Protein AF-A0A933D0D6-F1 (afdb_monomer)

Radius of gyration: 18.0 Å; Cα contacts (8 Å, |Δi|>4): 86; chains: 1; bounding box: 40×34×50 Å

Sequence (127 aa):
MVDFHAVIEVPKGSKYPRFAHLADIESFTKPERERRLVSMFRTFRLVGSPYILPPGTPKARVEILAEAMRKTFKDPAFLKDFKKIAGADPSPLMPEEQEKAVRELPRDPEVIELFKKLSDAGPLPPR

Solvent-accessible surface area (backbone atoms only — not comparable to full-atom values): 8039 Å² total; per-residue (Å²): 138,86,87,83,76,59,42,80,39,63,56,80,86,48,65,56,81,96,53,58,88,45,48,48,58,65,78,77,45,81,56,70,60,49,44,51,38,48,51,40,54,37,47,53,63,56,58,60,84,73,90,81,78,67,90,87,63,55,66,74,61,53,49,54,54,46,49,50,52,56,49,50,80,66,33,68,68,50,52,53,52,44,30,72,74,71,72,44,80,88,83,80,73,52,64,70,58,45,50,49,54,64,70,68,47,78,82,50,66,70,43,52,53,52,49,50,47,69,72,44,96,60,80,74,77,90,131

Mean predicted aligned error: 4.48 Å

Foldseek 3Di:
DDDDAADAAQVPVNDDPVCNVHHHPLVVDDDPLSNLLSLQVSLCVNQPDDDDDDPPDDPVVVVVVLVVVVVLLVDPVNQVVCCVVVVDGDDHQRPVSNVVSVVPRDPDPVSVVLNVQVVDPDDHDDD

Structure (mmCIF, N/CA/C/O backbone):
data_AF-A0A933D0D6-F1
#
_entry.id   AF-A0A933D0D6-F1
#
loop_
_atom_site.group_PDB
_atom_site.id
_atom_site.type_symbol
_atom_site.label_atom_id
_atom_site.label_alt_id
_atom_site.label_comp_id
_atom_site.label_asym_id
_atom_site.label_entity_id
_atom_site.label_seq_id
_atom_site.pdbx_PDB_ins_code
_atom_site.Cartn_x
_atom_site.Cartn_y
_atom_site.Cartn_z
_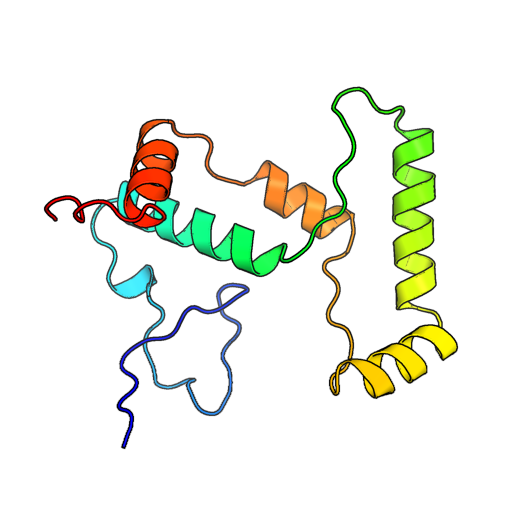atom_site.occupancy
_atom_site.B_iso_or_equiv
_atom_site.auth_seq_id
_atom_site.auth_comp_id
_atom_site.auth_asym_id
_atom_site.auth_atom_id
_atom_site.pdbx_PDB_model_num
ATOM 1 N N . MET A 1 1 ? -6.463 -11.710 -29.998 1.00 73.81 1 MET A N 1
ATOM 2 C CA . MET A 1 1 ? -5.631 -12.394 -28.985 1.00 73.81 1 MET A CA 1
ATOM 3 C C . MET A 1 1 ? -4.856 -11.306 -28.258 1.00 73.81 1 MET A C 1
ATOM 5 O O . MET A 1 1 ? -4.519 -10.335 -28.920 1.00 73.81 1 MET A O 1
ATOM 9 N N . VAL A 1 2 ? -4.697 -11.379 -26.935 1.00 88.88 2 VAL A N 1
ATOM 10 C CA . VAL A 1 2 ? -3.965 -10.357 -26.162 1.00 88.88 2 VAL A CA 1
ATOM 11 C C . VAL A 1 2 ? -2.654 -10.974 -25.697 1.00 88.88 2 VAL A C 1
ATOM 13 O O . VAL A 1 2 ? -2.689 -12.014 -25.039 1.00 88.88 2 VAL A O 1
ATOM 16 N N . ASP A 1 3 ? -1.539 -10.330 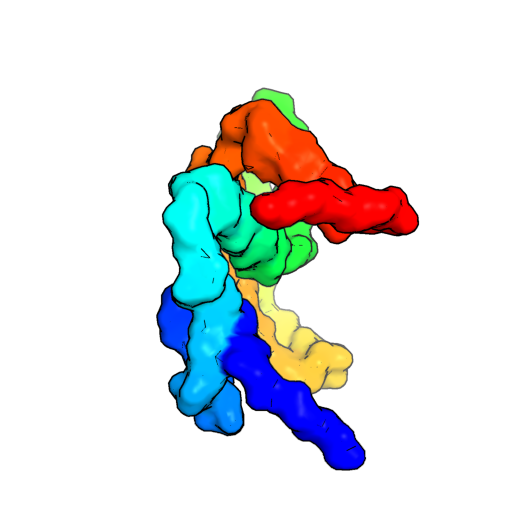-26.029 1.00 91.88 3 ASP A N 1
ATOM 17 C CA . ASP A 1 3 ? -0.198 -10.743 -25.622 1.00 91.88 3 ASP A CA 1
ATOM 18 C C . ASP A 1 3 ? 0.234 -9.962 -24.376 1.00 91.88 3 ASP A C 1
ATOM 20 O O . ASP A 1 3 ? 0.275 -8.730 -24.366 1.00 91.88 3 ASP A O 1
ATOM 24 N N . PHE A 1 4 ? 0.524 -10.685 -23.294 1.00 93.56 4 PHE A N 1
ATOM 25 C CA . PHE A 1 4 ? 0.999 -10.103 -22.041 1.00 93.56 4 PHE A CA 1
ATOM 26 C C . PHE A 1 4 ? 2.521 -10.237 -21.958 1.00 93.56 4 PHE A C 1
ATOM 28 O O . PHE A 1 4 ? 3.051 -11.334 -22.105 1.00 93.56 4 PHE A O 1
ATOM 35 N N . HIS A 1 5 ? 3.222 -9.133 -21.688 1.00 93.88 5 HIS A N 1
ATOM 36 C CA . HIS A 1 5 ? 4.694 -9.101 -21.659 1.00 93.88 5 HIS A CA 1
ATOM 37 C C . HIS A 1 5 ? 5.286 -8.865 -20.263 1.00 93.88 5 HIS A C 1
ATOM 39 O O . HIS A 1 5 ? 6.445 -9.196 -20.020 1.00 93.88 5 HIS A O 1
ATOM 45 N N . ALA A 1 6 ? 4.508 -8.295 -19.345 1.00 95.19 6 ALA A N 1
ATOM 46 C CA . ALA A 1 6 ? 4.942 -7.974 -17.992 1.00 95.19 6 ALA A CA 1
ATOM 47 C C . ALA A 1 6 ? 3.744 -7.930 -17.039 1.00 95.19 6 ALA A C 1
ATOM 49 O O . ALA A 1 6 ? 2.594 -7.800 -17.468 1.00 95.19 6 ALA A O 1
ATOM 50 N N . VAL A 1 7 ? 4.030 -8.004 -15.744 1.00 95.31 7 VAL A N 1
ATOM 51 C CA . VAL A 1 7 ? 3.062 -7.836 -14.656 1.00 95.31 7 VAL A CA 1
ATOM 52 C C . VAL A 1 7 ? 3.608 -6.880 -13.612 1.00 95.31 7 VAL A C 1
ATOM 54 O O . VAL A 1 7 ? 4.807 -6.643 -13.545 1.00 95.31 7 VAL A O 1
ATOM 57 N N . ILE A 1 8 ? 2.737 -6.343 -12.768 1.00 94.75 8 ILE A N 1
ATOM 58 C CA . ILE A 1 8 ? 3.161 -5.765 -11.497 1.00 94.75 8 ILE A CA 1
ATOM 59 C C . ILE A 1 8 ? 2.706 -6.685 -10.373 1.00 94.75 8 ILE A C 1
ATOM 61 O O . ILE A 1 8 ? 1.522 -6.996 -10.254 1.00 94.75 8 ILE A O 1
ATOM 65 N N . GLU A 1 9 ? 3.648 -7.121 -9.551 1.00 94.50 9 GLU A N 1
ATOM 66 C CA . GLU A 1 9 ? 3.366 -7.924 -8.369 1.00 94.50 9 GLU A CA 1
ATOM 67 C C . GLU A 1 9 ? 2.961 -6.993 -7.222 1.00 94.50 9 GLU A C 1
ATOM 69 O O . GLU A 1 9 ? 3.717 -6.096 -6.831 1.00 94.50 9 GLU A O 1
ATOM 74 N N . VAL A 1 10 ? 1.751 -7.180 -6.690 1.00 92.62 10 VAL A N 1
ATOM 75 C CA . VAL A 1 10 ? 1.206 -6.379 -5.586 1.00 92.62 10 VAL A CA 1
ATOM 76 C C . VAL A 1 10 ? 0.656 -7.330 -4.512 1.00 92.62 10 VAL A C 1
ATOM 78 O O . VAL A 1 10 ? -0.388 -7.942 -4.738 1.00 92.62 10 VAL A O 1
ATOM 81 N N . PRO A 1 11 ? 1.319 -7.482 -3.348 1.00 90.88 11 PRO A N 1
ATOM 82 C CA . PRO A 1 11 ? 2.647 -6.958 -3.001 1.00 90.88 11 PRO A CA 1
ATOM 83 C C . PRO A 1 11 ? 3.771 -7.586 -3.848 1.00 90.88 11 PRO A C 1
ATOM 85 O O . PRO A 1 11 ? 3.557 -8.573 -4.549 1.00 90.88 11 PRO A O 1
ATOM 88 N N . LYS A 1 12 ? 4.988 -7.030 -3.772 1.00 91.56 12 LYS A N 1
ATOM 89 C CA . LYS A 1 12 ? 6.161 -7.573 -4.482 1.00 91.56 12 LYS A CA 1
ATOM 90 C C . LYS A 1 12 ? 6.366 -9.049 -4.108 1.00 91.56 12 LYS A C 1
ATOM 92 O O . LYS A 1 12 ? 6.320 -9.384 -2.927 1.00 91.56 12 LYS A O 1
ATOM 97 N N . GLY A 1 13 ? 6.586 -9.916 -5.092 1.00 91.06 13 GLY A N 1
ATOM 98 C CA . GLY A 1 13 ? 6.669 -11.370 -4.926 1.00 91.06 13 GLY A CA 1
ATOM 99 C C . GLY A 1 13 ? 5.325 -12.102 -5.018 1.00 91.06 13 GLY A C 1
ATOM 100 O O . GLY A 1 13 ? 5.312 -13.325 -5.165 1.00 91.06 13 GLY A O 1
ATOM 101 N N . SER A 1 14 ? 4.193 -11.391 -4.969 1.00 90.81 14 SER A N 1
ATOM 102 C CA . SER A 1 14 ? 2.860 -11.983 -5.117 1.00 90.81 14 SER A CA 1
ATOM 103 C C . SER A 1 14 ? 2.555 -12.252 -6.590 1.00 90.81 14 SER A C 1
ATOM 105 O O . SER A 1 14 ? 2.079 -11.383 -7.325 1.00 90.81 14 SER A O 1
ATOM 107 N N . LYS A 1 15 ? 2.865 -13.473 -7.036 1.00 90.81 15 LYS A N 1
ATOM 108 C CA . LYS A 1 15 ? 2.658 -13.917 -8.418 1.00 90.81 15 LYS A CA 1
ATOM 109 C C . LYS A 1 15 ? 1.331 -14.642 -8.585 1.00 90.81 15 LYS A C 1
ATOM 111 O O . LYS A 1 15 ? 1.049 -15.620 -7.897 1.00 90.81 15 LYS A O 1
ATOM 116 N N . TYR A 1 16 ? 0.557 -14.232 -9.586 1.00 88.38 16 TYR A N 1
ATOM 117 C CA . TYR A 1 16 ? -0.610 -14.998 -10.014 1.00 88.38 16 TYR A CA 1
ATOM 118 C C . TYR A 1 16 ? -0.168 -16.203 -10.867 1.00 88.38 16 TYR A C 1
ATOM 120 O O . TYR A 1 16 ? 0.578 -15.992 -11.829 1.00 88.38 16 TYR A O 1
ATOM 128 N N . PRO A 1 17 ? -0.630 -17.444 -10.599 1.00 92.56 17 PRO A N 1
ATOM 129 C CA . PRO A 1 17 ? -0.105 -18.652 -11.247 1.00 92.56 17 PRO A CA 1
ATOM 130 C C . PRO A 1 17 ? -0.080 -18.594 -12.778 1.00 92.56 17 PRO A C 1
ATOM 132 O O . PRO A 1 17 ? 0.911 -18.968 -13.400 1.00 92.56 17 PRO A O 1
ATOM 135 N N . ARG A 1 18 ? -1.133 -18.042 -13.397 1.00 92.94 18 ARG A N 1
ATOM 136 C CA . ARG A 1 18 ? -1.231 -17.911 -14.861 1.00 92.94 18 ARG A CA 1
ATOM 137 C C . ARG A 1 18 ? -0.154 -17.003 -15.466 1.00 92.94 18 ARG A C 1
ATOM 139 O O . ARG A 1 18 ? 0.192 -17.173 -16.630 1.00 92.94 18 ARG A O 1
ATOM 146 N N . PHE A 1 19 ? 0.372 -16.054 -14.696 1.00 94.19 19 PHE A N 1
ATOM 147 C CA . PHE A 1 19 ? 1.302 -15.025 -15.162 1.00 94.19 19 PHE A CA 1
ATOM 148 C C . PHE A 1 19 ? 2.676 -15.098 -14.488 1.00 94.19 19 PHE A C 1
ATOM 150 O O . PHE A 1 19 ? 3.497 -14.209 -14.677 1.00 94.19 19 PHE A O 1
ATOM 157 N N . ALA A 1 20 ? 2.966 -16.164 -13.737 1.00 93.88 20 ALA A N 1
ATOM 158 C CA . ALA A 1 20 ? 4.208 -16.292 -12.969 1.00 93.88 20 ALA A CA 1
ATOM 159 C C . ALA A 1 20 ? 5.494 -16.297 -13.827 1.00 93.88 20 ALA A C 1
ATOM 161 O O . ALA A 1 20 ? 6.582 -16.057 -13.297 1.00 93.88 20 ALA A O 1
ATOM 162 N N . HIS A 1 21 ? 5.353 -16.571 -15.130 1.00 93.31 21 HIS A N 1
ATOM 163 C CA . HIS A 1 21 ? 6.415 -16.555 -16.139 1.00 93.31 21 HIS A CA 1
ATOM 164 C C . HIS A 1 21 ? 6.740 -15.149 -16.670 1.00 93.31 2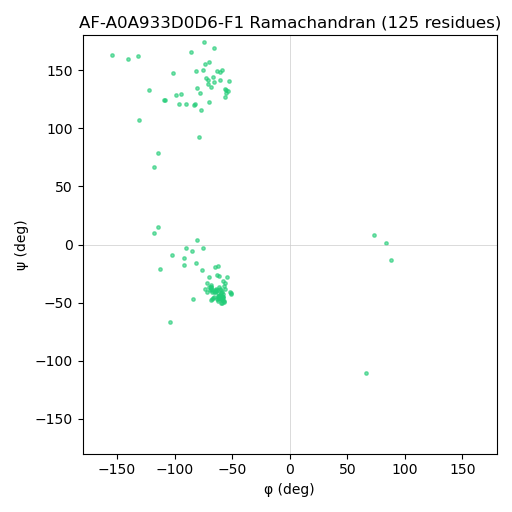1 HIS A C 1
ATOM 166 O O . HIS A 1 21 ? 7.775 -14.970 -17.308 1.00 93.31 21 HIS A O 1
ATOM 172 N N . LEU A 1 22 ? 5.868 -14.163 -16.442 1.00 96.00 22 LEU A N 1
ATOM 173 C CA . LEU A 1 22 ? 6.077 -12.788 -16.885 1.00 96.00 22 LEU A CA 1
ATOM 174 C C . LEU A 1 22 ? 6.999 -12.043 -15.915 1.00 96.00 22 LEU A C 1
ATOM 176 O O . LEU A 1 22 ? 7.017 -12.317 -14.714 1.00 96.00 22 LEU A O 1
ATOM 180 N N . ALA A 1 23 ? 7.767 -11.092 -16.447 1.00 95.69 23 ALA A N 1
ATOM 181 C CA . ALA A 1 23 ? 8.640 -10.241 -15.647 1.00 95.69 23 ALA A CA 1
ATOM 182 C C . ALA A 1 23 ? 7.830 -9.208 -14.844 1.00 95.69 23 ALA A C 1
ATOM 184 O O . ALA A 1 23 ? 6.843 -8.664 -15.349 1.00 95.69 23 ALA A O 1
ATOM 185 N N . ASP A 1 24 ? 8.269 -8.908 -13.617 1.00 95.69 24 ASP A N 1
ATOM 186 C CA . ASP A 1 24 ? 7.743 -7.772 -12.854 1.00 95.69 24 ASP A CA 1
ATOM 187 C C . ASP A 1 24 ? 8.224 -6.453 -13.483 1.00 95.69 24 ASP A C 1
ATOM 189 O O . ASP A 1 24 ? 9.393 -6.333 -13.851 1.00 95.69 24 ASP A O 1
ATOM 193 N N . ILE A 1 25 ? 7.352 -5.447 -13.590 1.00 94.50 25 ILE A N 1
ATOM 194 C CA . ILE A 1 25 ? 7.678 -4.165 -14.234 1.00 94.50 25 ILE A CA 1
ATOM 195 C C . ILE A 1 25 ? 8.926 -3.478 -13.653 1.00 94.50 25 ILE A C 1
ATOM 197 O O . ILE A 1 25 ? 9.612 -2.740 -14.361 1.00 94.50 25 ILE A O 1
ATOM 201 N N . GLU A 1 26 ? 9.249 -3.719 -12.379 1.00 93.94 26 GLU A N 1
ATOM 202 C CA . GLU A 1 26 ? 10.427 -3.165 -11.720 1.00 93.94 26 GLU A CA 1
ATOM 203 C C . GLU A 1 26 ? 11.726 -3.633 -12.395 1.00 93.94 26 GLU A C 1
ATOM 205 O O . GLU A 1 26 ? 12.706 -2.889 -12.396 1.00 93.94 26 GLU A O 1
ATOM 210 N N . SER A 1 27 ? 11.745 -4.805 -13.048 1.00 94.31 27 SER A N 1
ATOM 211 C CA . SER A 1 27 ? 12.935 -5.314 -13.748 1.00 94.31 27 SER A CA 1
ATOM 212 C C . SER A 1 27 ? 13.353 -4.458 -14.945 1.00 94.31 27 SER A C 1
ATOM 214 O O . SER A 1 27 ? 14.490 -4.554 -15.399 1.00 94.31 27 SER A O 1
ATOM 216 N N . PHE A 1 28 ? 12.454 -3.623 -15.473 1.00 93.38 28 PHE A N 1
ATOM 217 C CA . PHE A 1 28 ? 12.739 -2.724 -16.593 1.00 93.38 28 PHE A CA 1
ATOM 218 C C . PHE A 1 28 ? 13.251 -1.350 -16.152 1.00 93.38 28 PHE A C 1
ATOM 220 O O . PHE A 1 28 ? 13.551 -0.510 -17.008 1.00 93.38 28 PHE A O 1
ATOM 227 N N . THR A 1 29 ? 13.330 -1.102 -14.843 1.00 92.75 29 THR A N 1
ATOM 228 C CA . THR A 1 29 ? 13.777 0.181 -14.295 1.00 92.75 29 THR A CA 1
ATOM 229 C C . THR A 1 29 ? 15.302 0.286 -14.293 1.00 92.75 29 THR A C 1
ATOM 231 O O . THR A 1 29 ? 16.006 -0.649 -13.904 1.00 92.75 29 THR A O 1
ATOM 234 N N . LYS A 1 30 ? 15.839 1.433 -14.730 1.00 87.50 30 LYS A N 1
ATOM 235 C CA . LYS A 1 30 ? 17.297 1.670 -14.776 1.00 87.50 30 LYS A CA 1
ATOM 236 C C . LYS A 1 30 ? 17.782 2.588 -13.645 1.00 87.50 30 LYS A C 1
ATOM 238 O O . LYS A 1 30 ? 18.519 2.108 -12.777 1.00 87.50 30 LYS A O 1
ATOM 243 N N . PRO A 1 31 ? 17.411 3.884 -13.617 1.00 88.19 31 PRO A N 1
ATOM 244 C CA . PRO A 1 31 ? 17.798 4.777 -12.536 1.00 88.19 31 PRO A CA 1
ATOM 245 C C . PRO A 1 31 ? 17.013 4.475 -11.257 1.00 88.19 31 PRO A C 1
ATOM 247 O O . PRO A 1 31 ? 15.873 4.009 -11.288 1.00 88.19 31 PRO A O 1
ATOM 250 N N . GLU A 1 32 ? 17.595 4.844 -10.119 1.00 90.12 32 GLU A N 1
ATOM 251 C CA . GLU A 1 32 ? 16.955 4.728 -8.804 1.00 90.12 32 GLU A CA 1
ATOM 252 C C . GLU A 1 32 ? 15.604 5.463 -8.737 1.00 90.12 32 GLU A C 1
ATOM 254 O O . GLU A 1 32 ? 14.654 4.991 -8.116 1.00 90.12 32 GLU A O 1
ATOM 259 N N . ARG A 1 33 ? 15.476 6.579 -9.465 1.00 91.12 33 ARG A N 1
ATOM 260 C CA . ARG A 1 33 ? 14.219 7.325 -9.599 1.00 91.12 33 ARG A CA 1
ATOM 261 C C . ARG A 1 33 ? 13.078 6.471 -10.166 1.00 91.12 33 ARG A C 1
ATOM 263 O O . ARG A 1 33 ? 11.963 6.543 -9.659 1.00 91.12 33 ARG A O 1
ATOM 270 N N . GLU A 1 34 ? 13.346 5.647 -11.185 1.00 91.62 34 GLU A N 1
ATOM 271 C CA . GLU A 1 34 ? 12.340 4.748 -11.776 1.00 91.62 34 GLU A CA 1
ATOM 272 C C . GLU A 1 34 ? 11.949 3.627 -10.795 1.00 91.62 34 GLU A C 1
ATOM 274 O O . GLU A 1 34 ? 10.768 3.303 -10.680 1.00 91.62 34 GLU A O 1
ATOM 279 N N . ARG A 1 35 ? 12.906 3.080 -10.028 1.00 92.75 35 ARG A N 1
ATOM 280 C CA . ARG A 1 35 ? 12.614 2.082 -8.977 1.00 92.75 35 ARG A CA 1
ATOM 281 C C . ARG A 1 35 ? 11.700 2.644 -7.898 1.00 92.75 35 ARG A C 1
ATOM 283 O O . ARG A 1 35 ? 10.712 2.010 -7.529 1.00 92.75 35 ARG A O 1
ATOM 290 N N . ARG A 1 36 ? 11.992 3.857 -7.418 1.00 93.38 36 ARG A N 1
ATOM 291 C CA . ARG A 1 36 ? 11.161 4.553 -6.422 1.00 93.38 36 ARG A CA 1
ATOM 292 C C . ARG A 1 36 ? 9.767 4.862 -6.955 1.00 93.38 36 ARG A C 1
ATOM 294 O O . ARG A 1 36 ? 8.798 4.680 -6.224 1.00 93.38 36 ARG A O 1
ATOM 301 N N . LEU A 1 37 ? 9.655 5.260 -8.222 1.00 94.00 37 LEU A N 1
ATOM 302 C CA . LEU A 1 37 ? 8.369 5.456 -8.891 1.00 94.00 37 LEU A CA 1
ATOM 303 C C . LEU A 1 37 ? 7.540 4.161 -8.916 1.00 94.00 37 LEU A C 1
ATOM 305 O O . LEU A 1 37 ? 6.376 4.178 -8.516 1.00 94.00 37 LEU A O 1
ATOM 309 N N . VAL A 1 38 ? 8.131 3.041 -9.349 1.00 94.44 38 VAL A N 1
ATOM 310 C CA . VAL A 1 38 ? 7.444 1.737 -9.375 1.00 94.44 38 VAL A CA 1
ATOM 311 C C . VAL A 1 38 ? 7.043 1.300 -7.967 1.00 94.44 38 VAL A C 1
ATOM 313 O O . VAL A 1 38 ? 5.919 0.844 -7.772 1.00 94.44 38 VAL A O 1
ATOM 316 N N . SER A 1 39 ? 7.917 1.495 -6.976 1.00 93.06 39 SER A N 1
ATOM 317 C CA . SER A 1 39 ? 7.608 1.233 -5.567 1.00 93.06 39 SER A CA 1
ATOM 318 C C . SER A 1 39 ? 6.409 2.059 -5.085 1.00 93.06 39 SER A C 1
ATOM 320 O O . SER A 1 39 ? 5.469 1.509 -4.517 1.00 93.06 39 SER A O 1
ATOM 322 N N . MET A 1 40 ? 6.377 3.359 -5.391 1.00 94.06 40 MET A N 1
ATOM 323 C CA . MET A 1 40 ? 5.265 4.238 -5.025 1.00 94.06 40 MET A CA 1
ATOM 324 C C . MET A 1 40 ? 3.944 3.805 -5.676 1.00 94.06 40 MET A C 1
ATOM 326 O O . MET A 1 40 ? 2.931 3.680 -4.987 1.00 94.06 40 MET A O 1
ATOM 330 N N . PHE A 1 41 ? 3.956 3.506 -6.979 1.00 93.56 41 PHE A N 1
ATOM 331 C CA . PHE A 1 41 ? 2.779 2.993 -7.682 1.00 93.56 41 PHE A CA 1
ATOM 332 C C . PHE A 1 41 ? 2.302 1.653 -7.099 1.00 93.56 41 PHE A C 1
ATOM 334 O O . PHE A 1 41 ? 1.105 1.477 -6.862 1.00 93.56 41 PHE A O 1
ATOM 341 N N . ARG A 1 42 ? 3.229 0.730 -6.798 1.00 93.88 42 ARG A N 1
ATOM 342 C CA . ARG A 1 42 ? 2.922 -0.549 -6.144 1.00 93.88 42 ARG A CA 1
ATOM 343 C C . ARG A 1 42 ? 2.249 -0.327 -4.793 1.00 93.88 42 ARG A C 1
ATOM 345 O O . ARG A 1 42 ? 1.240 -0.971 -4.524 1.00 93.88 42 ARG A O 1
ATOM 352 N N . THR A 1 43 ? 2.749 0.593 -3.972 1.00 93.38 43 THR A N 1
ATOM 353 C CA . THR A 1 43 ? 2.157 0.891 -2.661 1.00 93.38 43 THR A CA 1
ATOM 354 C C . THR A 1 43 ? 0.755 1.485 -2.783 1.00 93.38 43 THR A C 1
ATOM 356 O O . THR A 1 43 ? -0.136 1.063 -2.051 1.00 93.38 43 THR A O 1
ATOM 359 N N . PHE A 1 44 ? 0.498 2.385 -3.738 1.00 91.56 44 PHE A N 1
ATOM 360 C CA . PHE A 1 44 ? -0.869 2.869 -3.980 1.00 91.56 44 PHE A CA 1
ATOM 361 C C . PHE A 1 44 ? -1.819 1.747 -4.404 1.00 91.56 44 PHE A C 1
ATOM 363 O O . PHE A 1 44 ? -2.971 1.713 -3.976 1.00 91.56 44 PHE A O 1
ATOM 370 N N . ARG A 1 45 ? -1.333 0.788 -5.198 1.00 91.81 45 ARG A N 1
ATOM 371 C CA . ARG A 1 45 ? -2.118 -0.390 -5.577 1.00 91.81 45 ARG A CA 1
ATOM 372 C C . ARG A 1 45 ? -2.321 -1.382 -4.437 1.00 91.81 45 ARG A C 1
ATOM 374 O O . ARG A 1 45 ? -3.390 -1.977 -4.376 1.00 91.81 45 ARG A O 1
ATOM 381 N N . LEU A 1 46 ? -1.344 -1.511 -3.541 1.00 92.44 46 LEU A N 1
ATOM 382 C CA . LEU A 1 46 ? -1.410 -2.354 -2.347 1.00 92.44 46 LEU A CA 1
ATOM 383 C C . LEU A 1 46 ? -2.419 -1.816 -1.330 1.00 92.44 46 LEU A C 1
ATOM 385 O O . LEU A 1 46 ? -3.234 -2.570 -0.814 1.00 92.44 46 LEU A O 1
ATOM 389 N N . VAL A 1 47 ? -2.362 -0.514 -1.047 1.00 91.00 47 VAL A N 1
ATOM 390 C CA . VAL A 1 47 ? -3.234 0.140 -0.062 1.00 91.00 47 VAL A CA 1
ATOM 391 C C . VAL A 1 47 ? -4.686 0.208 -0.560 1.00 91.00 47 VAL A C 1
ATOM 393 O O . VAL A 1 47 ? -5.616 0.179 0.243 1.00 91.00 47 VAL A O 1
ATOM 396 N N . GLY A 1 48 ? -4.899 0.251 -1.880 1.00 87.75 48 GLY A N 1
ATOM 397 C CA . GLY A 1 48 ? -6.224 0.138 -2.487 1.00 87.75 48 GLY A CA 1
ATOM 398 C C . GLY A 1 48 ? -7.126 1.324 -2.143 1.00 87.75 48 GLY A C 1
ATOM 399 O O . GLY A 1 48 ? -6.898 2.436 -2.614 1.00 87.75 48 GLY A O 1
ATOM 400 N N . SER A 1 49 ? -8.160 1.082 -1.336 1.00 86.25 49 SER A N 1
ATOM 401 C CA . SER A 1 49 ? -9.136 2.088 -0.896 1.00 86.25 49 SER A CA 1
ATOM 402 C C . SER A 1 49 ? -9.024 2.318 0.618 1.00 86.25 49 SER A C 1
ATOM 404 O O . SER A 1 49 ? -9.818 1.763 1.379 1.00 86.25 49 SER A O 1
ATOM 406 N N . PRO A 1 50 ? -8.023 3.094 1.077 1.00 88.75 50 PRO A N 1
ATOM 407 C CA . PRO A 1 50 ? -7.755 3.259 2.498 1.00 88.75 50 PRO A CA 1
ATOM 408 C C . PRO A 1 50 ? -8.764 4.172 3.191 1.00 88.75 50 PRO A C 1
ATOM 410 O O . PRO A 1 50 ? -9.224 5.166 2.630 1.00 88.75 50 PRO A O 1
ATOM 413 N N . TYR A 1 51 ? -8.980 3.908 4.478 1.00 89.62 51 TYR A N 1
ATOM 414 C CA . TYR A 1 51 ? -9.543 4.883 5.408 1.00 89.62 51 TYR A CA 1
ATOM 415 C C . TYR A 1 51 ? -8.394 5.665 6.048 1.00 89.62 51 TYR A C 1
ATOM 417 O O . TYR A 1 51 ? -7.504 5.075 6.662 1.00 89.62 51 TYR A O 1
ATOM 425 N N . ILE A 1 52 ? -8.393 6.989 5.879 1.00 90.25 52 ILE A N 1
ATOM 426 C CA . ILE A 1 52 ? -7.336 7.884 6.368 1.00 90.25 52 ILE A CA 1
ATOM 427 C C . ILE A 1 52 ? -7.963 8.923 7.293 1.00 90.25 52 ILE A C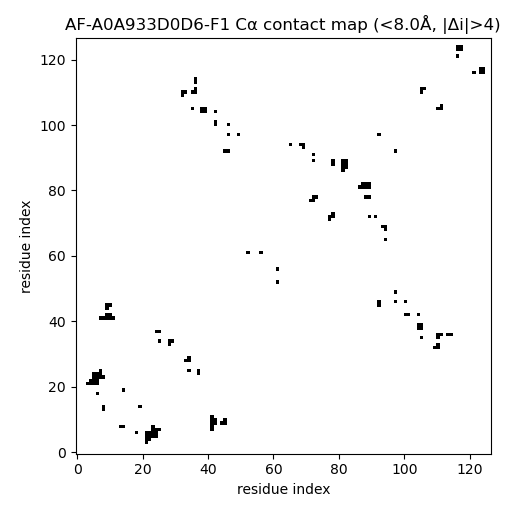 1
ATOM 429 O O . ILE A 1 52 ? -8.982 9.529 6.966 1.00 90.25 52 ILE A O 1
ATOM 433 N N . LEU A 1 53 ? -7.338 9.132 8.450 1.00 92.50 53 LEU A N 1
ATOM 434 C CA . LEU A 1 53 ? -7.752 10.130 9.432 1.00 92.50 53 LEU A CA 1
ATOM 435 C C . LEU A 1 53 ? -6.845 11.364 9.336 1.00 92.50 53 LEU A C 1
ATOM 437 O O . LEU A 1 53 ? -5.659 11.216 9.026 1.00 92.50 53 LEU A O 1
ATOM 441 N N . PRO A 1 54 ? -7.357 12.578 9.612 1.00 93.81 54 PRO A N 1
ATOM 442 C CA . PRO A 1 54 ? -6.537 13.781 9.591 1.00 93.81 54 PRO A CA 1
ATOM 443 C C . PRO A 1 54 ? -5.356 13.704 10.573 1.00 93.81 54 PRO A C 1
ATOM 445 O O . PRO A 1 54 ? -5.482 13.093 11.647 1.00 93.81 54 PRO A O 1
ATOM 448 N N . PRO A 1 55 ? -4.231 14.373 10.263 1.00 91.31 55 PRO A N 1
ATOM 449 C CA . PRO A 1 55 ? -3.139 14.548 11.213 1.00 91.31 55 PRO A CA 1
ATOM 450 C C . PRO A 1 55 ? -3.637 15.131 12.543 1.00 91.31 55 PRO A C 1
ATOM 452 O O . PRO A 1 55 ? -4.503 16.002 12.564 1.00 91.31 55 PRO A O 1
ATOM 455 N N . GLY A 1 56 ? -3.091 14.648 13.661 1.00 94.12 56 GLY A N 1
ATOM 456 C CA . GLY A 1 56 ? -3.481 15.100 15.003 1.00 94.12 56 GLY A CA 1
ATOM 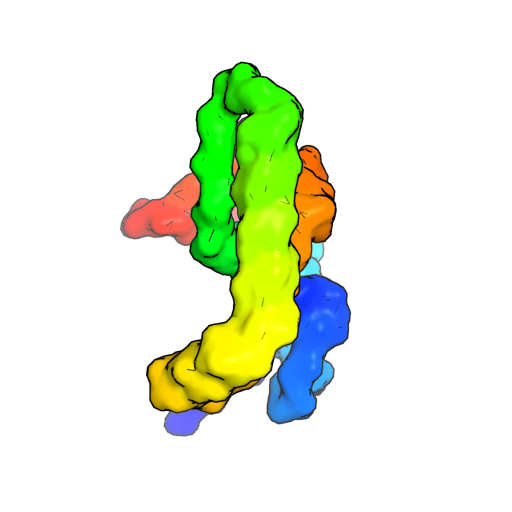457 C C . GLY A 1 56 ? -4.730 14.425 15.582 1.00 94.12 56 GLY A C 1
ATOM 458 O O . GLY A 1 56 ? -5.108 14.731 16.712 1.00 94.12 56 GLY A O 1
ATOM 459 N N . THR A 1 57 ? -5.352 13.478 14.868 1.00 96.69 57 THR A N 1
ATOM 460 C CA . THR A 1 57 ? -6.424 12.650 15.444 1.00 96.69 57 THR A CA 1
ATOM 461 C C . THR A 1 57 ? -5.920 11.936 16.711 1.00 96.69 57 THR A C 1
ATOM 463 O O . THR A 1 57 ? -4.896 11.252 16.648 1.00 96.69 57 THR A O 1
ATOM 466 N N . PRO A 1 58 ? -6.608 12.055 17.867 1.00 97.69 58 PRO A N 1
ATOM 467 C CA . PRO A 1 58 ? -6.165 11.421 19.107 1.00 97.69 58 PRO A CA 1
ATOM 468 C C . PRO A 1 58 ? -5.984 9.909 18.952 1.00 97.69 58 PRO A C 1
ATOM 470 O O . PRO A 1 58 ? -6.890 9.235 18.458 1.00 97.69 58 PRO A O 1
ATOM 473 N N . LYS A 1 59 ? -4.863 9.363 19.446 1.00 95.56 59 LYS A N 1
ATOM 474 C CA . LYS A 1 59 ? -4.526 7.931 19.316 1.00 95.56 59 LYS A CA 1
ATOM 475 C C . LYS A 1 59 ? -5.665 7.012 19.763 1.00 95.56 59 LYS A C 1
ATOM 477 O O . LYS A 1 59 ? -5.990 6.067 19.063 1.00 95.56 59 LYS A O 1
ATOM 482 N N . ALA A 1 60 ? -6.338 7.335 20.868 1.00 97.56 60 ALA A N 1
ATOM 483 C CA . ALA A 1 60 ? -7.477 6.551 21.346 1.00 97.56 60 ALA A CA 1
ATOM 484 C C . ALA A 1 60 ? -8.607 6.423 20.302 1.00 97.56 60 ALA A C 1
ATOM 486 O O . ALA A 1 60 ? -9.224 5.370 20.193 1.00 97.56 60 ALA A O 1
ATOM 487 N N . ARG A 1 61 ? -8.859 7.468 19.500 1.00 97.31 61 ARG A N 1
ATOM 488 C CA . ARG A 1 61 ? -9.859 7.429 18.420 1.00 97.31 61 ARG A CA 1
ATOM 489 C C . ARG A 1 61 ? -9.381 6.601 17.230 1.00 97.31 61 ARG A C 1
ATOM 491 O O . ARG A 1 61 ? -10.184 5.881 16.646 1.00 97.31 61 ARG A O 1
ATOM 498 N N . VAL A 1 62 ? -8.092 6.691 16.898 1.00 95.75 62 VAL A N 1
ATOM 499 C CA . VAL A 1 62 ? -7.469 5.857 15.858 1.00 95.75 62 VAL A CA 1
ATOM 500 C C . VAL A 1 62 ? -7.611 4.377 16.217 1.00 95.75 62 VAL A C 1
AT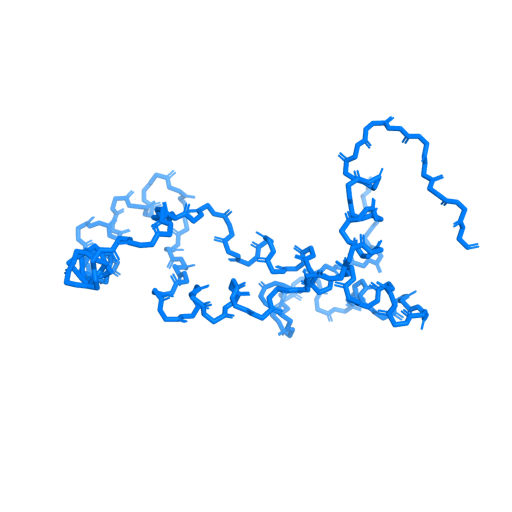OM 502 O O . VAL A 1 62 ? -8.079 3.596 15.395 1.00 95.75 62 VAL A O 1
ATOM 505 N N . GLU A 1 63 ? -7.307 4.010 17.464 1.00 96.31 63 GLU A N 1
ATOM 506 C CA . GLU A 1 63 ? -7.384 2.620 17.928 1.00 96.31 63 GLU A CA 1
ATOM 507 C C . GLU A 1 63 ? -8.808 2.057 17.905 1.00 96.31 63 GLU A C 1
ATOM 509 O O . GLU A 1 63 ? -9.003 0.910 17.512 1.00 96.31 63 GLU A O 1
ATOM 514 N N . ILE A 1 64 ? -9.821 2.859 18.256 1.00 97.56 64 ILE A N 1
ATOM 515 C CA . ILE A 1 64 ? -11.228 2.435 18.164 1.00 97.56 64 ILE A CA 1
ATOM 516 C C . ILE A 1 64 ? -11.583 2.038 16.726 1.00 97.56 64 ILE A C 1
ATOM 518 O O . ILE A 1 64 ? -12.207 1.000 16.507 1.00 97.56 64 ILE A O 1
ATOM 522 N N . LEU A 1 65 ? -11.180 2.847 15.742 1.00 96.12 65 LEU A N 1
ATOM 523 C CA . LEU A 1 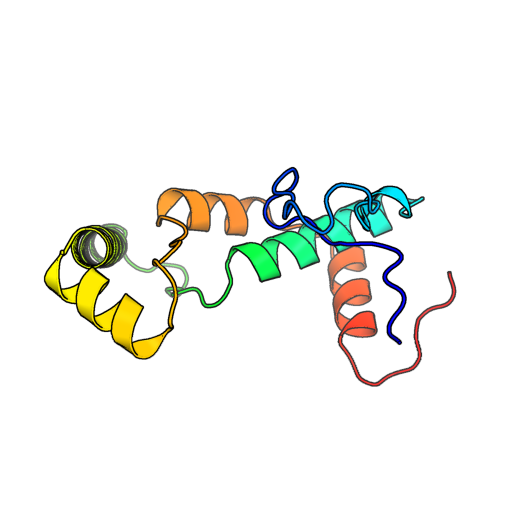65 ? -11.475 2.588 14.332 1.00 96.12 65 LEU A CA 1
ATOM 524 C C . LEU A 1 65 ? -10.660 1.416 13.782 1.00 96.12 65 LEU A C 1
ATOM 526 O O . LEU A 1 65 ? -11.209 0.570 13.078 1.00 96.12 65 LEU A O 1
ATOM 530 N N . ALA A 1 66 ? -9.380 1.326 14.142 1.00 95.44 66 ALA A N 1
ATOM 531 C CA . ALA A 1 66 ? -8.537 0.192 13.783 1.00 95.44 66 ALA A CA 1
ATOM 532 C C . ALA A 1 66 ? -9.128 -1.123 14.319 1.00 95.44 66 ALA A C 1
ATOM 534 O O . ALA A 1 66 ? -9.238 -2.105 13.584 1.00 95.44 66 ALA A O 1
ATOM 535 N N . GLU A 1 67 ? -9.589 -1.130 15.572 1.00 97.06 67 GLU A N 1
ATOM 536 C CA . GLU A 1 67 ? -10.199 -2.306 16.186 1.00 97.06 67 GLU A CA 1
ATOM 537 C C . GLU A 1 67 ? -11.554 -2.658 15.571 1.00 97.06 67 GLU A C 1
ATOM 539 O O . GLU A 1 67 ? -11.852 -3.836 15.373 1.00 97.06 67 GLU A O 1
ATOM 544 N N . ALA A 1 68 ? -12.357 -1.658 15.202 1.00 96.38 68 ALA A N 1
ATOM 545 C CA . ALA A 1 68 ? -13.587 -1.891 14.455 1.00 96.38 68 ALA A CA 1
ATOM 546 C C . ALA A 1 68 ? -13.300 -2.607 13.125 1.00 96.38 68 ALA A C 1
ATOM 548 O O . ALA A 1 68 ? -13.935 -3.617 12.833 1.00 96.38 68 ALA A O 1
ATOM 549 N N . MET A 1 69 ? -12.292 -2.162 12.366 1.00 95.00 69 MET A N 1
ATOM 550 C CA . MET A 1 69 ? -11.896 -2.815 11.112 1.00 95.00 69 MET A CA 1
ATOM 551 C C . MET A 1 69 ? -11.422 -4.256 11.342 1.00 95.00 69 MET A C 1
ATOM 553 O O . MET A 1 69 ? -11.871 -5.165 10.642 1.00 95.00 69 MET A O 1
ATOM 557 N N . ARG A 1 70 ? -10.587 -4.502 12.364 1.00 94.75 70 ARG A N 1
ATOM 558 C CA . ARG A 1 70 ? -10.144 -5.866 12.717 1.00 94.75 70 ARG A CA 1
ATOM 559 C C . ARG A 1 70 ? -11.317 -6.783 13.057 1.00 94.75 70 ARG A C 1
ATOM 561 O O . ARG A 1 70 ? -11.302 -7.944 12.656 1.00 94.75 70 ARG A O 1
ATOM 568 N N . LYS A 1 71 ? -12.317 -6.287 13.790 1.00 96.69 71 LYS A N 1
ATOM 569 C CA . LYS A 1 71 ? -13.522 -7.057 14.133 1.00 96.69 71 LYS A CA 1
ATOM 570 C C . LYS A 1 71 ? -14.364 -7.358 12.899 1.00 96.69 71 LYS A C 1
ATOM 572 O O . LYS A 1 71 ? -14.725 -8.512 12.706 1.00 96.69 71 LYS A O 1
ATOM 577 N N . THR A 1 72 ? -14.599 -6.369 12.037 1.00 95.31 72 THR A N 1
ATOM 578 C CA . THR A 1 72 ? -15.366 -6.541 10.793 1.00 95.31 72 THR A CA 1
ATOM 579 C C . THR A 1 72 ? -14.765 -7.624 9.899 1.00 95.31 72 THR A C 1
ATOM 581 O O . THR A 1 72 ? -15.466 -8.538 9.484 1.00 95.31 72 THR A O 1
ATOM 584 N N . PHE A 1 73 ? -13.451 -7.598 9.658 1.00 93.06 73 PHE A N 1
ATOM 585 C CA . PHE A 1 73 ? -12.793 -8.603 8.811 1.00 93.06 73 PHE A CA 1
ATOM 586 C C . PHE A 1 73 ? -12.610 -9.978 9.478 1.00 93.06 73 PHE A C 1
ATOM 588 O O . PHE A 1 73 ? -12.148 -10.914 8.828 1.00 93.06 73 PHE A O 1
ATOM 595 N N . LYS A 1 74 ? -12.986 -10.123 10.754 1.00 93.69 74 LYS A N 1
ATOM 596 C CA . LYS A 1 74 ? -13.078 -11.410 11.463 1.00 93.69 74 LYS A CA 1
ATOM 597 C C . LYS A 1 74 ? -14.517 -11.908 11.605 1.00 93.69 74 LYS A C 1
ATOM 599 O O . LYS A 1 74 ? -14.705 -13.042 12.038 1.00 93.69 74 LYS A O 1
ATOM 604 N N . ASP A 1 75 ? -15.515 -11.091 11.270 1.00 97.25 75 ASP A N 1
ATOM 605 C CA . ASP A 1 75 ? -16.927 -11.439 11.402 1.00 97.25 75 ASP A CA 1
ATOM 606 C C . ASP A 1 75 ? -17.368 -12.375 10.258 1.00 97.25 75 ASP A C 1
ATOM 608 O O . ASP A 1 75 ? -17.390 -11.958 9.095 1.00 97.25 75 ASP A O 1
ATOM 612 N N . PRO A 1 76 ? -17.770 -13.628 10.549 1.00 96.12 76 PRO A N 1
ATOM 613 C CA . PRO A 1 76 ? -18.233 -14.564 9.528 1.00 96.12 76 PRO A CA 1
ATOM 614 C C . PRO A 1 76 ? -19.432 -14.056 8.718 1.00 96.12 76 PRO A C 1
ATOM 616 O O . PRO A 1 76 ? -19.558 -14.406 7.542 1.00 96.12 76 PRO A O 1
ATOM 619 N N . ALA A 1 77 ? -20.309 -13.242 9.319 1.00 96.69 77 ALA A N 1
ATOM 620 C CA . ALA A 1 77 ? -21.451 -12.664 8.619 1.00 96.69 77 ALA A CA 1
ATOM 621 C C . ALA A 1 77 ? -20.983 -11.665 7.554 1.00 96.69 77 ALA A C 1
ATOM 623 O O . ALA A 1 77 ? -21.383 -11.771 6.393 1.00 96.69 77 ALA A O 1
ATOM 624 N N . PHE A 1 78 ? -20.054 -10.777 7.918 1.00 96.31 78 PHE A N 1
ATOM 625 C CA . PHE A 1 78 ? -19.430 -9.855 6.973 1.00 96.31 78 PHE A CA 1
ATOM 626 C C . PHE A 1 78 ? -18.703 -10.597 5.846 1.00 96.31 78 PHE A C 1
ATOM 628 O O . PHE A 1 78 ? -18.898 -10.272 4.678 1.00 96.31 78 PHE A O 1
ATOM 635 N N . LEU A 1 79 ? -17.904 -11.622 6.164 1.00 95.62 79 LEU A N 1
ATOM 636 C CA . LEU A 1 79 ? -17.167 -12.397 5.155 1.00 95.62 79 LEU A CA 1
ATOM 637 C C . LEU A 1 79 ? -18.105 -13.061 4.136 1.00 95.62 79 LEU A C 1
ATOM 639 O O . LEU A 1 79 ? -17.836 -13.047 2.932 1.00 95.62 79 LEU A O 1
ATOM 643 N N . LYS A 1 80 ? -19.228 -13.616 4.607 1.00 96.31 80 LYS A N 1
ATOM 644 C CA . LYS A 1 80 ? -20.256 -14.225 3.755 1.00 96.31 80 LYS A CA 1
ATOM 645 C C . LYS A 1 80 ? -20.872 -13.203 2.800 1.00 96.31 80 LYS A C 1
ATOM 647 O O . LYS A 1 80 ? -20.984 -13.476 1.602 1.00 96.31 80 LYS A O 1
ATOM 652 N N . ASP A 1 81 ? -21.263 -12.044 3.319 1.00 96.56 81 ASP A N 1
ATOM 653 C CA . ASP A 1 81 ? -21.896 -10.997 2.518 1.00 96.56 81 ASP A CA 1
ATOM 654 C C . ASP A 1 81 ? -20.904 -10.358 1.543 1.00 96.56 81 ASP A C 1
ATOM 656 O O . ASP A 1 81 ? -21.234 -10.160 0.371 1.00 96.56 81 ASP A O 1
ATOM 660 N N . PHE A 1 82 ? -19.659 -10.138 1.973 1.00 95.50 82 PHE A N 1
ATOM 661 C CA . PHE A 1 82 ? -18.580 -9.674 1.107 1.00 95.50 82 PHE A CA 1
ATOM 662 C C . PHE A 1 82 ? -18.380 -10.627 -0.070 1.00 95.50 82 PHE A C 1
ATOM 664 O O . PHE A 1 82 ? -18.397 -10.193 -1.218 1.00 95.50 82 PHE A O 1
ATOM 671 N N . LYS A 1 83 ? -18.272 -11.937 0.187 1.00 95.69 83 LYS A N 1
ATOM 672 C CA . LYS A 1 83 ? -18.099 -12.939 -0.871 1.00 95.69 83 LYS A CA 1
ATOM 673 C C . LYS A 1 83 ? -19.267 -12.953 -1.854 1.00 95.69 83 LYS A C 1
ATOM 675 O O . LYS A 1 83 ? -19.050 -13.092 -3.055 1.00 95.69 83 LYS A O 1
ATOM 680 N N . LYS A 1 84 ? -20.498 -12.771 -1.365 1.00 96.44 84 LYS A N 1
ATOM 681 C CA . LYS A 1 84 ? -21.699 -12.678 -2.207 1.00 96.44 84 LYS A CA 1
ATOM 682 C C . LYS A 1 84 ? -21.669 -11.455 -3.130 1.00 96.44 84 LYS A C 1
ATOM 684 O O . LYS A 1 84 ? -22.103 -11.562 -4.272 1.00 96.44 84 LYS A O 1
ATOM 689 N N . ILE A 1 85 ? -21.198 -10.310 -2.636 1.00 95.25 85 ILE A N 1
ATOM 690 C CA . ILE A 1 85 ? -21.204 -9.037 -3.375 1.00 95.25 85 ILE A CA 1
ATOM 691 C C . ILE A 1 85 ? -19.989 -8.922 -4.304 1.00 95.25 85 ILE A C 1
ATOM 693 O O . ILE A 1 85 ? -20.134 -8.553 -5.465 1.00 95.25 85 ILE A O 1
ATOM 697 N N . ALA A 1 86 ? -18.796 -9.231 -3.8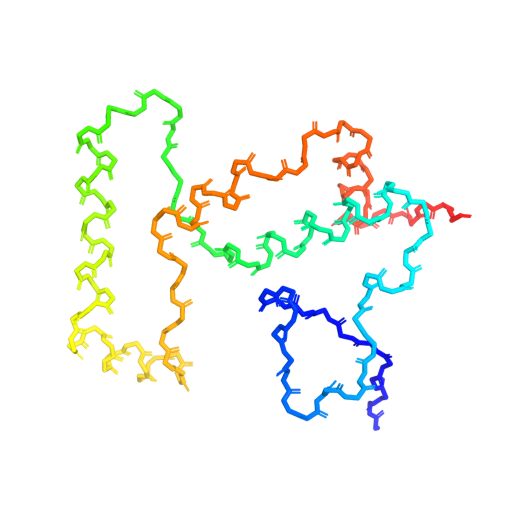00 1.00 93.19 86 ALA A N 1
ATOM 698 C CA . ALA A 1 86 ? -17.528 -9.025 -4.495 1.00 93.19 86 ALA A CA 1
ATOM 699 C C . ALA A 1 86 ? -17.067 -10.241 -5.316 1.00 93.19 86 ALA A C 1
ATOM 701 O O . ALA A 1 86 ? -16.195 -10.103 -6.171 1.00 93.19 86 ALA A O 1
ATOM 702 N N . GLY A 1 87 ? -17.610 -11.436 -5.056 1.00 93.69 87 GLY A N 1
ATOM 703 C CA . GLY A 1 87 ? -17.219 -12.673 -5.744 1.00 93.69 87 GLY A CA 1
ATOM 704 C C . GLY A 1 87 ? -15.844 -13.225 -5.343 1.00 93.69 87 GLY A C 1
ATOM 705 O O . GLY A 1 87 ? -15.365 -14.171 -5.964 1.00 93.69 87 GLY A O 1
ATOM 706 N N . ALA A 1 88 ? -15.210 -12.660 -4.314 1.00 90.12 88 ALA A N 1
ATOM 707 C CA . ALA A 1 88 ? -13.899 -13.062 -3.814 1.00 90.12 88 ALA A CA 1
ATOM 708 C C . ALA A 1 88 ? -13.860 -13.007 -2.283 1.00 90.12 88 ALA A C 1
ATOM 710 O O . ALA A 1 88 ? -14.674 -12.325 -1.659 1.00 90.12 88 ALA A O 1
ATOM 711 N N . ASP A 1 89 ? -12.909 -13.722 -1.684 1.00 90.06 89 ASP A N 1
ATOM 712 C CA . ASP A 1 89 ? -12.624 -13.574 -0.258 1.00 90.06 89 ASP A CA 1
ATOM 713 C C . ASP A 1 89 ? -11.937 -12.216 -0.014 1.00 90.06 89 ASP A C 1
ATOM 715 O O . ASP A 1 89 ? -11.126 -11.780 -0.840 1.00 90.06 89 ASP A O 1
ATOM 719 N N . PRO A 1 90 ? -12.256 -11.511 1.084 1.00 89.06 90 PRO A N 1
ATOM 720 C CA . PRO A 1 90 ? -11.626 -10.232 1.370 1.00 89.06 90 PRO A CA 1
ATOM 721 C C . PRO A 1 90 ? -10.150 -10.435 1.718 1.00 89.06 90 PRO A C 1
ATOM 723 O O . PRO A 1 90 ? -9.795 -11.293 2.524 1.00 89.06 90 PRO A O 1
ATOM 726 N N . SER A 1 91 ? -9.294 -9.593 1.146 1.00 88.12 91 SER A N 1
ATOM 727 C CA . SER A 1 91 ? -7.854 -9.546 1.416 1.00 88.12 91 SER A CA 1
ATOM 728 C C . SER A 1 91 ? -7.474 -8.177 2.002 1.00 88.12 91 SER A C 1
ATOM 730 O O . SER A 1 91 ? -6.848 -7.368 1.310 1.00 88.12 91 SER A O 1
ATOM 732 N N . PRO A 1 92 ? -7.932 -7.847 3.226 1.00 89.69 92 PRO A N 1
ATOM 733 C CA . PRO A 1 92 ? -7.667 -6.547 3.829 1.00 89.69 92 PRO A CA 1
ATOM 734 C C . PRO A 1 92 ? -6.180 -6.380 4.143 1.00 89.69 92 PRO A C 1
ATOM 736 O O . PRO A 1 92 ? -5.524 -7.317 4.596 1.00 89.69 92 PRO A O 1
ATOM 739 N N . LEU A 1 93 ? -5.682 -5.157 3.979 1.00 91.31 93 LEU A N 1
ATOM 740 C CA . LEU A 1 93 ? -4.436 -4.733 4.605 1.00 91.31 93 LEU A CA 1
ATOM 741 C C . LEU A 1 93 ? -4.768 -4.303 6.038 1.00 91.31 93 LEU A C 1
ATOM 743 O O . LEU A 1 93 ? -5.607 -3.417 6.226 1.00 91.31 93 LEU A O 1
ATOM 747 N N . MET A 1 94 ? -4.178 -4.944 7.049 1.00 91.94 94 MET A N 1
ATOM 748 C CA . MET A 1 94 ? -4.508 -4.620 8.441 1.00 91.94 94 MET A CA 1
ATOM 749 C C . MET A 1 94 ? -3.963 -3.238 8.833 1.00 91.94 94 MET A C 1
ATOM 751 O O . MET A 1 94 ? -3.014 -2.759 8.204 1.00 91.94 94 MET A O 1
ATOM 755 N N . PRO A 1 95 ? -4.535 -2.574 9.860 1.00 91.62 95 PRO A N 1
ATOM 756 C CA . PRO A 1 95 ? -4.193 -1.189 10.191 1.00 91.62 95 PRO A CA 1
ATOM 757 C C . PRO A 1 95 ? -2.686 -0.920 10.328 1.00 91.62 95 PRO A C 1
ATOM 759 O O . PRO A 1 95 ? -2.189 0.068 9.793 1.00 91.62 95 PRO A O 1
ATOM 762 N N . GLU A 1 96 ? -1.944 -1.819 10.974 1.00 91.56 96 GLU A N 1
ATOM 763 C CA . GLU A 1 96 ? -0.492 -1.716 11.164 1.00 91.56 96 GLU A CA 1
ATOM 764 C C . GLU A 1 96 ? 0.279 -1.805 9.843 1.00 91.56 96 GLU A C 1
ATOM 766 O O . GLU A 1 96 ? 1.243 -1.073 9.613 1.00 91.56 96 GLU A O 1
ATOM 771 N N . GLU A 1 97 ? -0.144 -2.707 8.961 1.00 91.88 97 GLU A N 1
ATOM 772 C CA . GLU A 1 97 ? 0.473 -2.906 7.651 1.00 91.88 97 GLU A CA 1
ATOM 773 C C . GLU A 1 97 ? 0.180 -1.716 6.734 1.00 91.88 97 GLU A C 1
ATOM 775 O O . GLU A 1 97 ? 1.057 -1.274 5.990 1.00 91.88 97 GLU A O 1
ATOM 780 N N . GLN A 1 98 ? -1.024 -1.148 6.837 1.00 92.38 98 GLN A N 1
ATOM 781 C CA . GLN A 1 98 ? -1.409 0.067 6.131 1.00 92.38 98 GLN A CA 1
ATOM 782 C C . GLN A 1 98 ? -0.607 1.276 6.628 1.00 92.38 98 GLN A C 1
ATOM 784 O O . GLN A 1 98 ? -0.086 2.036 5.809 1.00 92.38 98 GLN A O 1
ATOM 789 N N . GLU A 1 99 ? -0.455 1.449 7.946 1.00 90.81 99 GLU A N 1
ATOM 790 C CA . GLU A 1 99 ? 0.370 2.519 8.519 1.00 90.81 99 GLU A CA 1
ATOM 791 C C . GLU A 1 99 ? 1.821 2.401 8.045 1.00 90.81 99 GLU A C 1
ATOM 793 O O . GLU A 1 99 ? 2.409 3.387 7.590 1.00 90.81 99 GLU A O 1
ATOM 798 N N . LYS A 1 100 ? 2.385 1.189 8.083 1.00 92.38 100 LYS A N 1
ATOM 799 C CA . LYS A 1 100 ? 3.738 0.920 7.591 1.00 92.38 100 LYS A CA 1
ATOM 800 C C . LYS A 1 100 ? 3.877 1.279 6.111 1.00 92.38 100 LYS A C 1
ATOM 802 O O . LYS A 1 100 ? 4.780 2.037 5.759 1.00 92.38 100 LYS A O 1
ATOM 807 N N . ALA A 1 101 ? 2.963 0.802 5.266 1.00 92.19 101 ALA A N 1
ATOM 808 C CA . ALA A 1 101 ? 2.978 1.073 3.832 1.00 92.19 101 ALA A CA 1
ATOM 809 C C . ALA A 1 101 ? 2.935 2.582 3.535 1.00 92.19 101 ALA A C 1
ATOM 811 O O . ALA A 1 101 ? 3.728 3.083 2.741 1.00 92.19 101 ALA A O 1
ATOM 812 N N . VAL A 1 102 ? 2.061 3.330 4.218 1.00 89.88 102 VAL A N 1
ATOM 813 C CA . VAL A 1 102 ? 1.948 4.789 4.056 1.00 89.88 102 VAL A CA 1
ATOM 814 C C . VAL A 1 102 ? 3.180 5.523 4.597 1.00 89.88 102 VAL A C 1
ATOM 816 O O . VAL A 1 102 ? 3.605 6.537 4.036 1.00 89.88 102 VAL A O 1
ATOM 819 N N . ARG A 1 103 ? 3.787 5.032 5.681 1.00 89.56 103 ARG A N 1
ATOM 820 C CA . ARG A 1 103 ? 4.991 5.628 6.271 1.00 89.56 103 ARG A CA 1
ATOM 821 C C . ARG A 1 103 ? 6.220 5.472 5.375 1.00 89.56 103 ARG A C 1
ATOM 823 O O . ARG A 1 103 ? 7.035 6.392 5.340 1.00 89.56 103 ARG A O 1
ATOM 830 N N . GLU A 1 104 ? 6.331 4.340 4.687 1.00 90.50 104 GLU A N 1
ATOM 831 C CA . GLU A 1 104 ? 7.445 3.980 3.800 1.00 90.50 104 GLU A CA 1
ATOM 832 C C . GLU A 1 104 ? 7.291 4.523 2.368 1.00 90.50 104 GLU A C 1
ATOM 834 O O . GLU A 1 104 ? 8.222 4.408 1.568 1.00 90.50 104 GLU A O 1
ATOM 839 N N . LEU A 1 105 ? 6.151 5.146 2.035 1.00 90.00 105 LEU A N 1
ATOM 840 C CA . LEU A 1 105 ? 5.946 5.788 0.735 1.00 90.00 105 LEU A CA 1
ATOM 841 C C . LEU A 1 105 ? 7.068 6.796 0.425 1.00 90.00 105 LEU A C 1
ATOM 843 O O . LEU A 1 105 ? 7.366 7.653 1.265 1.00 90.00 105 LEU A O 1
ATOM 847 N N . PRO A 1 106 ? 7.652 6.758 -0.789 1.00 88.12 106 PRO A N 1
ATOM 848 C CA . PRO A 1 106 ? 8.599 7.775 -1.230 1.00 88.12 106 PRO A CA 1
ATOM 849 C C . PRO A 1 106 ? 8.001 9.186 -1.133 1.00 88.12 106 PRO A C 1
ATOM 851 O O . PRO A 1 106 ? 6.900 9.437 -1.616 1.00 88.12 106 PRO A O 1
ATOM 854 N N . ARG A 1 107 ? 8.746 10.117 -0.522 1.00 89.81 107 ARG A N 1
ATOM 855 C CA . ARG A 1 107 ? 8.365 11.542 -0.375 1.00 89.81 107 ARG A CA 1
ATOM 856 C C . ARG A 1 107 ? 9.276 12.492 -1.150 1.00 89.81 107 ARG A C 1
ATOM 858 O O . ARG A 1 107 ? 9.303 13.688 -0.887 1.00 89.81 107 ARG A O 1
ATOM 865 N N . ASP A 1 108 ? 10.056 11.934 -2.065 1.00 92.31 108 ASP A N 1
ATOM 866 C CA . ASP A 1 108 ? 10.987 12.682 -2.896 1.00 92.31 108 ASP A CA 1
ATOM 867 C C . ASP A 1 108 ? 10.206 13.533 -3.917 1.00 92.31 108 ASP A C 1
ATOM 869 O O . ASP A 1 108 ? 9.412 12.962 -4.677 1.00 92.31 108 ASP A O 1
ATOM 873 N N . PRO A 1 109 ? 10.383 14.869 -3.941 1.00 94.56 109 PRO A N 1
ATOM 874 C CA . PRO A 1 109 ? 9.635 15.739 -4.843 1.00 94.56 109 PRO A CA 1
ATOM 875 C C . PRO A 1 109 ? 9.786 15.354 -6.316 1.00 94.56 109 PRO A C 1
ATOM 877 O O . PRO A 1 109 ? 8.802 15.378 -7.048 1.00 94.56 109 PRO A O 1
ATOM 880 N N . GLU A 1 110 ? 10.975 14.931 -6.756 1.00 92.69 110 GLU A N 1
ATOM 881 C CA . GLU A 1 110 ? 11.201 14.561 -8.156 1.00 92.69 110 GLU A CA 1
ATOM 882 C C . GLU A 1 110 ? 10.430 13.292 -8.535 1.00 92.69 110 GLU A C 1
ATOM 884 O O . GLU A 1 110 ? 9.874 13.196 -9.632 1.00 92.69 110 GLU A O 1
ATOM 889 N N . VAL A 1 111 ? 10.364 12.315 -7.623 1.00 94.00 111 VAL A N 1
ATOM 890 C CA . VAL A 1 111 ? 9.583 11.082 -7.820 1.00 94.00 111 VAL A CA 1
ATOM 891 C C . VAL A 1 111 ? 8.084 11.386 -7.844 1.00 94.00 111 VAL A C 1
ATOM 893 O O . VAL A 1 111 ? 7.362 10.836 -8.678 1.00 94.00 111 VAL A O 1
ATOM 896 N N . ILE A 1 112 ? 7.615 12.273 -6.962 1.00 94.44 112 ILE A N 1
ATOM 897 C CA . ILE A 1 112 ? 6.211 12.699 -6.905 1.00 94.44 112 ILE A CA 1
ATOM 898 C C . ILE A 1 112 ? 5.809 13.422 -8.194 1.00 94.44 112 ILE A C 1
ATOM 900 O O . ILE A 1 112 ? 4.775 13.094 -8.776 1.00 94.44 112 ILE A O 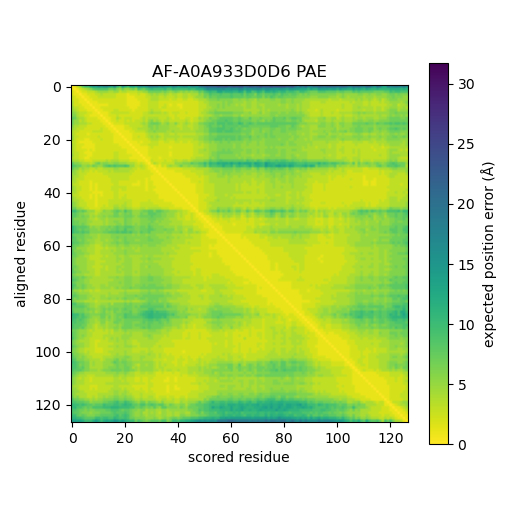1
ATOM 904 N N . GLU A 1 113 ? 6.618 14.367 -8.672 1.00 93.69 113 GLU A N 1
ATOM 905 C CA . GLU A 1 113 ? 6.324 15.096 -9.909 1.00 93.69 113 GLU A CA 1
ATOM 906 C C . GLU A 1 113 ? 6.347 14.176 -11.134 1.00 93.69 113 GLU A C 1
ATOM 908 O O . GLU A 1 113 ? 5.463 14.260 -11.991 1.00 93.69 113 GLU A O 1
ATOM 913 N N . LEU A 1 114 ? 7.284 13.224 -11.192 1.00 92.62 114 LEU A N 1
ATOM 914 C CA . LEU A 1 114 ? 7.296 12.213 -12.248 1.00 92.62 114 LEU A CA 1
ATOM 915 C C . LEU A 1 114 ? 6.023 11.354 -12.231 1.00 92.62 114 LEU A C 1
ATOM 917 O O . LEU A 1 114 ? 5.435 11.111 -13.283 1.00 92.62 114 LEU A O 1
ATOM 921 N N . PHE A 1 115 ? 5.574 10.916 -11.054 1.00 93.50 115 PHE A N 1
ATOM 922 C CA . PHE A 1 115 ? 4.339 10.145 -10.924 1.00 93.50 115 PHE A CA 1
ATOM 923 C C . PHE A 1 115 ? 3.107 10.929 -11.362 1.00 93.50 115 PHE A C 1
ATOM 925 O O . PHE A 1 115 ? 2.281 10.391 -12.099 1.00 93.50 115 PHE A O 1
ATOM 932 N N . LYS A 1 116 ? 2.992 12.195 -10.943 1.00 92.81 116 LYS A N 1
ATOM 933 C CA . LYS A 1 116 ? 1.901 13.077 -11.373 1.00 92.81 116 LYS A CA 1
ATOM 934 C C . LYS A 1 116 ? 1.884 13.207 -12.889 1.00 92.81 116 LYS A C 1
ATOM 936 O O . LYS A 1 116 ? 0.844 12.983 -13.492 1.00 92.81 116 LYS A O 1
ATOM 941 N N . LYS A 1 117 ? 3.041 13.469 -13.506 1.00 93.06 117 LYS A N 1
ATOM 942 C CA . LYS A 1 117 ? 3.161 13.591 -14.964 1.00 93.06 117 LYS A CA 1
ATOM 943 C C . LYS A 1 117 ? 2.742 12.318 -15.705 1.00 93.06 117 LYS A C 1
ATOM 945 O O . LYS A 1 117 ? 2.115 12.414 -16.749 1.00 93.06 117 LYS A O 1
ATOM 950 N N . LEU A 1 118 ? 3.083 11.140 -15.178 1.00 91.00 118 LEU A N 1
ATOM 951 C CA . LEU A 1 118 ? 2.692 9.853 -15.770 1.00 91.00 118 LEU A CA 1
ATOM 952 C C . LEU A 1 118 ? 1.223 9.482 -15.525 1.00 91.00 118 LEU A C 1
ATOM 954 O O . LEU A 1 118 ? 0.685 8.652 -16.250 1.00 91.00 118 LEU A O 1
ATOM 958 N N . SER A 1 119 ? 0.600 10.054 -14.494 1.00 88.56 119 SER A N 1
ATOM 959 C CA . SER A 1 119 ? -0.811 9.821 -14.155 1.00 88.56 119 SER A CA 1
ATOM 960 C C . SER A 1 119 ? -1.758 10.829 -14.813 1.00 88.56 119 SER A C 1
ATOM 962 O O . SER A 1 119 ? -2.971 10.645 -14.763 1.00 88.56 119 SER A O 1
ATOM 964 N N . ASP A 1 120 ? -1.212 11.900 -15.386 1.00 91.88 120 ASP A N 1
ATOM 965 C CA . ASP A 1 120 ? -1.953 12.936 -16.096 1.00 91.88 120 ASP A CA 1
ATOM 966 C C . ASP A 1 120 ? -2.175 12.558 -17.574 1.00 91.88 120 ASP A C 1
ATOM 968 O O . ASP A 1 120 ? -1.534 11.657 -18.114 1.00 91.88 120 ASP A O 1
ATOM 972 N N . ALA A 1 121 ? -3.074 13.268 -18.255 1.00 91.62 121 ALA A N 1
ATOM 973 C CA . ALA A 1 121 ? -3.369 13.084 -19.679 1.00 91.62 121 ALA A CA 1
ATOM 974 C C . ALA A 1 121 ? -2.345 13.764 -20.617 1.00 91.62 121 ALA A C 1
ATOM 976 O O . ALA A 1 121 ? -2.527 13.779 -21.836 1.00 91.62 121 ALA A O 1
ATOM 977 N N . GLY A 1 122 ? -1.292 14.366 -20.058 1.00 90.12 122 GLY A N 1
ATOM 978 C CA . GLY A 1 122 ? -0.241 15.054 -20.802 1.00 90.12 122 GLY A CA 1
ATOM 979 C C . GLY A 1 122 ? 0.739 14.116 -21.526 1.00 90.12 122 GLY A C 1
ATOM 980 O O . GLY A 1 122 ? 0.700 12.895 -21.369 1.00 90.12 122 GLY A O 1
ATOM 981 N N . PRO A 1 123 ? 1.664 14.674 -22.329 1.00 90.31 123 PRO A N 1
ATOM 982 C CA . PRO A 1 123 ? 2.681 13.880 -23.003 1.00 90.31 123 PRO A CA 1
ATOM 983 C C . PRO A 1 123 ? 3.649 13.237 -22.001 1.00 90.31 123 PRO A C 1
ATOM 985 O O . PRO A 1 123 ? 4.115 13.873 -21.046 1.00 90.31 123 PRO A O 1
ATOM 988 N N . LEU A 1 124 ? 4.011 11.982 -22.272 1.00 88.25 124 LEU A N 1
ATOM 989 C CA . LEU A 1 124 ? 4.981 11.245 -21.468 1.00 88.25 124 LEU A CA 1
ATOM 990 C C . LEU A 1 124 ? 6.352 11.950 -21.479 1.00 88.25 124 LEU A C 1
ATOM 992 O O . LEU A 1 124 ? 6.765 12.493 -22.508 1.00 88.25 124 LEU A O 1
ATOM 996 N N . PRO A 1 125 ? 7.079 11.971 -20.345 1.00 85.25 125 PRO A N 1
ATOM 997 C CA . PRO A 1 125 ? 8.437 12.495 -20.315 1.00 85.25 125 PRO A CA 1
ATOM 998 C C . PRO A 1 125 ? 9.367 11.648 -21.201 1.00 85.25 125 PRO A C 1
ATOM 1000 O O . PRO A 1 125 ? 9.164 10.436 -21.312 1.00 85.25 125 PRO A O 1
ATOM 1003 N N . PRO A 1 126 ? 10.406 12.258 -21.800 1.00 82.88 126 PRO A N 1
ATOM 1004 C CA . PRO A 1 126 ? 11.454 11.494 -22.462 1.00 82.88 126 PRO A CA 1
ATOM 1005 C C . PRO A 1 126 ? 12.149 10.580 -21.447 1.00 82.88 126 PRO A C 1
ATOM 1007 O O . PRO A 1 126 ? 12.230 10.909 -20.257 1.00 82.88 126 PRO A O 1
ATOM 1010 N N . ARG A 1 127 ? 12.621 9.432 -21.930 1.00 72.69 127 ARG A N 1
ATOM 1011 C CA . ARG A 1 127 ? 13.294 8.421 -21.116 1.00 72.69 127 ARG A CA 1
ATOM 1012 C C . ARG A 1 127 ? 14.805 8.586 -21.151 1.00 72.69 127 ARG A C 1
ATOM 1014 O O . ARG A 1 127 ? 15.328 8.833 -22.258 1.00 72.69 127 ARG A O 1
#

pLDDT: mean 92.46, std 3.7, range [72.69, 97.69]

Secondary structure (DSSP, 8-state):
-----EE--SSTT---GGGTTSEEGGGG--SHHHHHHHHHHHHHHHH-S---PPTT--HHHHHHHHHHHHHHTT-HHHHHHHHHHHSS---PPPHHHHHHHHHHS---HHHHHHHHHHHSSSPPPP-